Protein AF-A0A6A2YPR5-F1 (afdb_monomer)

Foldseek 3Di:
DDDDDDDDDDDDDDDDDPDDDDDDDDPPPPPDPPPPDPDPVNVPPPPDPDVPVVVVVVVVVVVVVVVVVVVVVVVVVVD

Organism: Hibiscus syriacus (NCBI:txid106335)

Solvent-accessible surface area (backbone atoms only — not comparable to full-atom values): 5703 Å² total; per-residue (Å²): 134,90,81,91,76,92,75,90,78,89,79,86,84,82,88,86,82,86,81,84,76,88,77,88,83,75,82,74,76,84,72,69,90,67,84,79,72,78,54,79,74,74,66,52,96,70,85,67,74,65,89,63,50,68,59,54,51,50,53,49,55,53,48,53,53,52,53,53,50,51,53,53,51,53,62,60,73,77,107

Structure (mmCIF, N/CA/C/O backbone):
data_AF-A0A6A2YPR5-F1
#
_entry.id   AF-A0A6A2YPR5-F1
#
loop_
_atom_site.group_PDB
_atom_site.id
_atom_site.type_symbol
_atom_site.label_atom_id
_atom_site.label_alt_id
_atom_site.label_comp_id
_atom_site.label_asym_id
_atom_site.label_entity_id
_atom_site.label_seq_id
_atom_site.pdbx_PDB_ins_code
_atom_site.Cartn_x
_atom_site.Cartn_y
_atom_site.Cartn_z
_atom_site.occupancy
_atom_site.B_iso_or_equiv
_atom_site.auth_seq_id
_atom_site.auth_comp_id
_atom_site.auth_asym_id
_atom_site.auth_atom_id
_atom_site.pdbx_PDB_model_num
ATOM 1 N N . MET A 1 1 ? 31.698 -28.926 -69.844 1.00 43.69 1 MET A N 1
ATOM 2 C CA . MET A 1 1 ? 32.050 -28.341 -68.528 1.00 43.69 1 MET A CA 1
ATOM 3 C C . MET A 1 1 ? 31.434 -26.949 -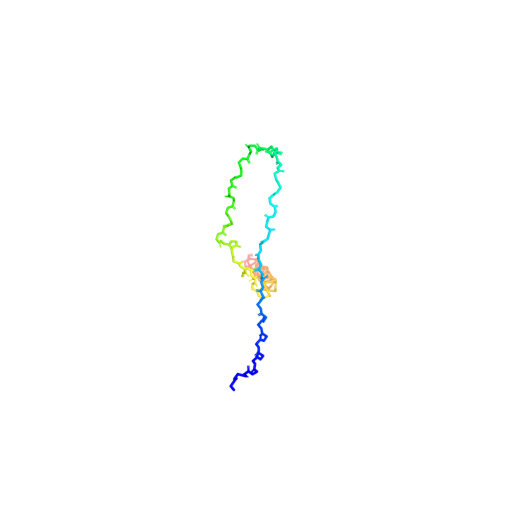68.434 1.00 43.69 1 MET A C 1
ATOM 5 O O . MET A 1 1 ? 31.415 -26.277 -69.451 1.00 43.69 1 MET A O 1
ATOM 9 N N . ALA A 1 2 ? 30.980 -26.560 -67.232 1.00 46.59 2 ALA A N 1
ATOM 10 C CA . ALA A 1 2 ? 30.255 -25.329 -66.853 1.00 46.59 2 ALA A CA 1
ATOM 11 C C . ALA A 1 2 ? 28.760 -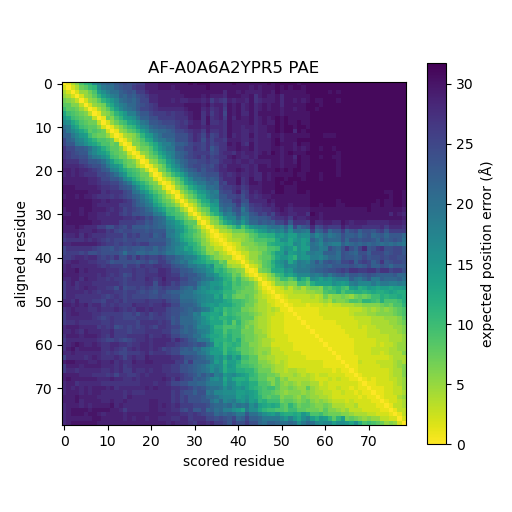25.313 -67.255 1.00 46.59 2 ALA A C 1
ATOM 13 O O . ALA A 1 2 ? 28.440 -25.320 -68.429 1.00 46.59 2 ALA A O 1
ATOM 14 N N . GLY A 1 3 ? 27.757 -25.324 -66.372 1.00 45.31 3 GLY A N 1
ATOM 15 C CA . GLY A 1 3 ? 27.706 -25.147 -64.919 1.00 45.31 3 GLY A CA 1
ATOM 16 C C . GLY A 1 3 ? 26.607 -24.136 -64.582 1.00 45.31 3 GLY A C 1
ATOM 17 O O . GLY A 1 3 ? 26.904 -22.963 -64.392 1.00 45.31 3 GLY A O 1
ATOM 18 N N . ASN A 1 4 ? 25.347 -24.579 -64.528 1.00 52.50 4 ASN A N 1
ATOM 19 C CA . ASN A 1 4 ? 24.200 -23.744 -64.159 1.00 52.50 4 ASN A CA 1
ATOM 20 C C . ASN A 1 4 ? 24.278 -23.378 -62.663 1.00 52.50 4 ASN A C 1
ATOM 22 O O . ASN A 1 4 ? 24.366 -24.272 -61.820 1.00 52.50 4 ASN A O 1
ATOM 26 N N . LYS A 1 5 ? 24.266 -22.086 -62.308 1.00 57.16 5 LYS A N 1
ATOM 27 C CA . LYS A 1 5 ? 24.274 -21.634 -60.904 1.00 57.16 5 LYS A CA 1
ATOM 28 C C . LYS A 1 5 ? 23.301 -20.478 -60.701 1.00 57.16 5 LYS A C 1
ATOM 30 O O . LYS A 1 5 ? 23.641 -19.315 -60.880 1.00 57.16 5 LYS A O 1
ATOM 35 N N . HIS A 1 6 ? 22.104 -20.809 -60.229 1.00 56.28 6 HIS A N 1
ATOM 36 C CA . HIS A 1 6 ? 21.271 -19.854 -59.514 1.00 56.28 6 HIS A CA 1
ATOM 37 C C . HIS A 1 6 ? 21.953 -19.482 -58.192 1.00 56.28 6 HIS A C 1
ATOM 39 O O . HIS A 1 6 ? 22.214 -20.344 -57.350 1.00 56.28 6 HIS A O 1
ATOM 45 N N . LYS A 1 7 ? 22.194 -18.189 -57.980 1.00 56.81 7 LYS A N 1
ATOM 46 C CA . LYS A 1 7 ? 22.402 -17.602 -56.653 1.00 56.81 7 LYS A CA 1
ATOM 47 C C . LYS A 1 7 ? 21.606 -16.299 -56.610 1.00 56.81 7 LYS A C 1
ATOM 49 O O . LYS A 1 7 ? 22.076 -15.261 -57.054 1.00 56.81 7 LYS A O 1
ATOM 54 N N . LYS A 1 8 ? 20.367 -16.366 -56.114 1.00 57.31 8 LYS A N 1
ATOM 55 C CA . LYS A 1 8 ? 19.671 -15.170 -55.628 1.00 57.31 8 LYS A CA 1
ATOM 56 C C 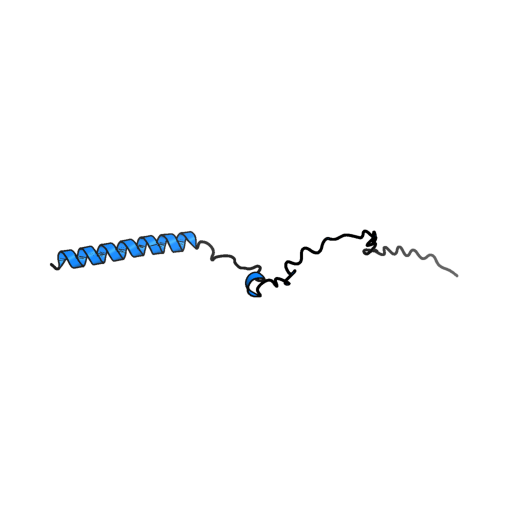. LYS A 1 8 ? 20.348 -14.775 -54.321 1.00 57.31 8 LYS A C 1
ATOM 58 O O . LYS A 1 8 ? 20.298 -15.540 -53.363 1.00 57.31 8 LYS A O 1
ATOM 63 N N . SER A 1 9 ? 20.981 -13.612 -54.288 1.00 64.56 9 SER A N 1
ATOM 64 C CA . SER A 1 9 ? 21.419 -12.985 -53.046 1.00 64.56 9 SER A CA 1
ATOM 65 C C . SER A 1 9 ? 20.548 -11.761 -52.789 1.00 64.56 9 SER A C 1
ATOM 67 O O . SER A 1 9 ? 20.675 -10.749 -53.475 1.00 64.56 9 SER A O 1
ATOM 69 N N . PHE A 1 10 ? 19.641 -11.872 -51.820 1.00 62.41 10 PHE A N 1
ATOM 70 C CA . PHE A 1 10 ? 18.937 -10.732 -51.244 1.00 62.41 10 PHE A CA 1
ATOM 71 C C . PHE A 1 10 ? 19.845 -10.126 -50.174 1.00 62.41 10 PHE A C 1
ATOM 73 O O . PHE A 1 10 ? 19.951 -10.671 -49.079 1.00 62.41 10 PHE A O 1
ATOM 80 N N . PHE A 1 11 ? 20.520 -9.023 -50.494 1.00 59.38 11 PHE A N 1
ATOM 81 C CA . PHE A 1 11 ? 21.214 -8.218 -49.492 1.00 59.38 11 PHE A CA 1
ATOM 82 C C . PHE A 1 11 ? 20.352 -7.005 -49.146 1.00 59.38 11 PHE A C 1
ATOM 84 O O . PHE A 1 11 ? 20.092 -6.133 -49.971 1.00 59.38 11 PHE A O 1
ATOM 91 N N . LEU A 1 12 ? 19.873 -7.006 -47.906 1.00 61.38 12 LEU A N 1
ATOM 92 C CA . LEU A 1 12 ? 19.080 -5.963 -47.275 1.00 61.38 12 LEU A CA 1
ATOM 93 C C . LEU A 1 12 ? 20.015 -4.799 -46.895 1.00 61.38 12 LEU A C 1
ATOM 95 O O . LEU A 1 12 ? 20.697 -4.849 -45.875 1.00 61.38 12 LEU A O 1
ATOM 99 N N . GLY A 1 13 ? 20.090 -3.768 -47.737 1.00 53.91 13 GLY A N 1
ATOM 100 C CA . GLY A 1 13 ? 20.856 -2.551 -47.462 1.00 53.91 13 GLY A CA 1
ATOM 101 C C . GLY A 1 13 ? 20.016 -1.516 -46.720 1.00 53.91 13 GLY A C 1
ATOM 102 O O . GLY A 1 13 ? 19.438 -0.631 -47.345 1.00 53.91 13 GLY A O 1
ATOM 103 N N . PHE A 1 14 ? 19.948 -1.611 -45.392 1.00 59.34 14 PHE A N 1
ATOM 104 C CA . PHE A 1 14 ? 19.528 -0.488 -44.553 1.00 59.34 14 PHE A CA 1
ATOM 105 C C . PHE A 1 14 ? 20.744 0.392 -44.222 1.00 59.34 14 PHE A C 1
ATOM 107 O O . PHE A 1 14 ? 21.791 -0.127 -43.848 1.00 59.34 14 PHE A O 1
ATOM 114 N N . PHE A 1 15 ? 20.526 1.713 -44.288 1.00 61.00 15 PHE A N 1
ATOM 115 C CA . PHE A 1 15 ? 21.235 2.818 -43.619 1.00 61.00 15 PHE A CA 1
ATOM 116 C C . PHE A 1 15 ? 22.054 3.837 -44.449 1.00 61.00 15 PHE A C 1
ATOM 118 O O . PHE A 1 15 ? 23.099 3.556 -45.020 1.00 61.00 15 PHE A O 1
ATOM 125 N N . LYS A 1 16 ? 21.597 5.092 -44.260 1.00 56.53 16 LYS A N 1
ATOM 126 C CA . LYS A 1 16 ? 22.249 6.419 -44.317 1.00 56.53 16 LYS A CA 1
ATOM 127 C C . LYS A 1 16 ? 22.268 7.194 -45.640 1.00 56.53 16 LYS A C 1
ATOM 129 O O . LYS A 1 16 ? 23.203 7.120 -46.420 1.00 56.53 16 LYS A O 1
ATOM 134 N N . ALA A 1 17 ? 21.355 8.165 -45.713 1.00 56.00 17 ALA A N 1
ATOM 135 C CA . ALA A 1 17 ? 21.638 9.475 -46.298 1.00 56.00 17 ALA A CA 1
ATOM 136 C C . ALA A 1 17 ? 21.124 10.580 -45.354 1.00 56.00 17 ALA A C 1
ATOM 138 O O . ALA A 1 17 ? 19.972 11.000 -45.432 1.00 56.00 17 ALA A O 1
ATOM 139 N N . LYS A 1 18 ? 21.968 11.052 -44.423 1.00 57.78 18 LYS A N 1
ATOM 140 C CA . LYS A 1 18 ? 21.692 12.292 -43.679 1.00 57.78 18 LYS A CA 1
ATOM 141 C C . LYS A 1 18 ? 22.128 13.448 -44.582 1.00 57.78 18 LYS A C 1
ATOM 143 O O . LYS A 1 18 ? 23.307 13.777 -44.649 1.00 57.78 18 LYS A O 1
ATOM 148 N N . LYS A 1 19 ? 21.184 14.007 -45.342 1.00 50.03 19 LYS A N 1
ATOM 149 C CA . LYS A 1 19 ? 21.411 15.183 -46.192 1.00 50.03 19 LYS A CA 1
ATOM 150 C C . LYS A 1 19 ? 21.633 16.399 -45.290 1.00 50.03 19 LYS A C 1
ATOM 152 O O . LYS A 1 19 ? 20.681 16.926 -44.724 1.00 50.03 19 LYS A O 1
ATOM 157 N N . GLY A 1 20 ? 22.885 16.821 -45.125 1.00 55.16 20 GLY A N 1
ATOM 158 C CA . GLY A 1 20 ? 23.206 18.095 -44.488 1.00 55.16 20 GLY A CA 1
ATOM 159 C C . GLY A 1 20 ? 22.740 19.244 -45.380 1.00 55.16 20 GLY A C 1
ATOM 160 O O . GLY A 1 20 ? 23.221 19.380 -46.503 1.00 55.16 20 GLY A O 1
ATOM 161 N N . ARG A 1 21 ? 21.790 20.057 -44.907 1.00 49.91 21 ARG A N 1
ATOM 162 C CA . ARG A 1 21 ? 21.529 21.381 -45.482 1.00 49.91 21 ARG A CA 1
ATOM 163 C C . ARG A 1 21 ? 22.020 22.427 -44.495 1.00 49.91 21 ARG A C 1
ATOM 165 O O . ARG A 1 21 ? 21.503 22.550 -43.393 1.00 49.91 21 ARG A O 1
ATOM 172 N N . ASN A 1 22 ? 23.068 23.102 -44.946 1.00 49.75 22 ASN A N 1
ATOM 173 C CA . ASN A 1 22 ? 23.611 24.355 -44.458 1.00 49.75 22 ASN A CA 1
ATOM 174 C C . ASN A 1 22 ? 22.496 25.393 -44.220 1.00 49.75 22 ASN A C 1
ATOM 176 O O . ASN A 1 22 ? 21.592 25.516 -45.048 1.00 49.75 22 ASN A O 1
ATOM 180 N N . GLY A 1 23 ? 22.588 26.130 -43.116 1.00 45.03 23 GLY A N 1
ATOM 181 C CA . GLY A 1 23 ? 21.662 27.191 -42.733 1.00 45.03 23 GLY A CA 1
ATOM 182 C C . GLY A 1 23 ? 22.133 27.843 -41.439 1.00 45.03 23 GLY A C 1
ATOM 183 O O . GLY A 1 23 ? 21.829 27.359 -40.355 1.00 45.03 23 GLY A O 1
ATOM 184 N N . TYR A 1 24 ? 22.940 28.891 -41.585 1.00 50.88 24 TYR A N 1
ATOM 185 C CA . TYR A 1 24 ? 23.366 29.797 -40.522 1.00 50.88 24 TYR A CA 1
ATOM 186 C C . TYR A 1 24 ? 22.165 30.409 -39.777 1.00 50.88 24 TYR A C 1
ATOM 188 O O . TYR A 1 24 ? 21.094 30.571 -40.359 1.00 50.88 24 TYR A O 1
ATOM 196 N N . ASN A 1 25 ? 22.420 30.819 -38.529 1.00 51.31 25 ASN A N 1
ATOM 197 C CA . ASN A 1 25 ? 21.530 31.488 -37.569 1.00 51.31 25 ASN A CA 1
ATOM 198 C C . ASN A 1 25 ? 20.647 30.546 -36.748 1.00 51.31 25 ASN A C 1
ATOM 200 O O . ASN A 1 25 ? 19.427 30.510 -36.881 1.00 51.31 25 ASN A O 1
ATOM 204 N N . LYS A 1 26 ? 21.285 29.812 -35.833 1.00 52.16 26 LYS A N 1
ATOM 205 C CA . LYS A 1 26 ? 20.624 29.451 -34.584 1.00 52.16 26 LYS A CA 1
ATOM 206 C C . LYS A 1 26 ? 21.111 30.457 -33.554 1.00 52.16 26 LYS A C 1
ATOM 208 O O . LYS A 1 26 ? 22.260 30.386 -33.135 1.00 52.16 26 LYS A O 1
ATOM 213 N N . GLU A 1 27 ? 20.269 31.441 -33.267 1.00 51.72 27 GLU A N 1
ATOM 214 C CA . GLU A 1 27 ? 20.402 32.312 -32.105 1.00 51.72 27 GLU A CA 1
ATOM 215 C C . GLU A 1 27 ? 20.600 31.392 -30.896 1.00 51.72 27 GLU A C 1
ATOM 217 O O . GLU A 1 27 ? 19.711 30.630 -30.511 1.00 51.72 27 GLU A O 1
ATOM 222 N N . GLU A 1 28 ? 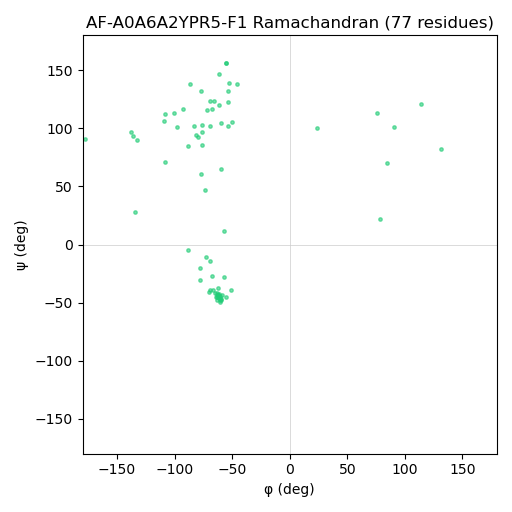21.835 31.331 -30.401 1.00 52.44 28 GLU A N 1
ATOM 223 C CA . GLU A 1 28 ? 22.134 30.644 -29.157 1.00 52.44 28 GLU A CA 1
ATOM 224 C C . GLU A 1 28 ? 21.654 31.559 -28.041 1.00 52.44 28 GLU A C 1
ATOM 226 O O . GLU A 1 28 ? 22.409 32.378 -27.517 1.00 52.44 28 GLU A O 1
ATOM 231 N N . ASP A 1 29 ? 20.368 31.435 -27.712 1.00 54.09 29 ASP A N 1
ATOM 232 C CA . ASP A 1 29 ? 19.839 31.908 -26.443 1.00 54.09 29 ASP A CA 1
ATOM 233 C C . ASP A 1 29 ? 20.690 31.280 -25.339 1.00 54.09 29 ASP A C 1
ATOM 235 O O . ASP A 1 29 ? 20.606 30.089 -25.020 1.00 54.09 29 ASP A O 1
ATOM 239 N N . ALA A 1 30 ? 21.587 32.109 -24.812 1.00 56.44 30 ALA A N 1
ATOM 240 C CA . ALA A 1 30 ? 22.645 31.789 -23.873 1.00 56.44 30 ALA A CA 1
ATOM 241 C C . ALA A 1 30 ? 22.108 31.538 -22.454 1.00 56.44 30 ALA A C 1
ATOM 243 O O . ALA A 1 30 ? 22.655 32.021 -21.463 1.00 56.44 30 ALA A O 1
ATOM 244 N N . TRP A 1 31 ? 21.057 30.731 -22.333 1.00 55.06 31 TRP A N 1
ATOM 245 C CA . TRP A 1 31 ? 20.663 30.095 -21.082 1.00 55.06 31 TRP A CA 1
ATOM 246 C C . TRP A 1 31 ? 20.971 28.616 -21.169 1.00 55.06 31 TRP A C 1
ATOM 248 O O . TRP A 1 31 ? 20.092 27.772 -21.289 1.00 55.06 31 TRP A O 1
ATOM 258 N N . GLY A 1 32 ? 22.281 28.360 -21.131 1.00 58.38 32 GLY A N 1
ATOM 259 C CA . GLY A 1 32 ? 22.935 27.093 -20.848 1.00 58.38 32 GLY A CA 1
ATOM 260 C C . GLY A 1 32 ? 22.089 25.862 -21.125 1.00 58.38 32 GLY A C 1
ATOM 261 O O . GLY A 1 32 ? 21.335 25.417 -20.259 1.00 58.38 32 GLY A O 1
ATOM 262 N N . THR A 1 33 ? 22.336 25.236 -22.272 1.00 62.25 33 THR A N 1
ATOM 263 C CA . THR A 1 33 ? 22.062 23.818 -22.522 1.00 62.25 33 THR A CA 1
ATOM 264 C C . THR A 1 33 ? 22.852 22.958 -21.527 1.00 62.25 33 THR A C 1
ATOM 266 O O . THR A 1 33 ? 23.781 22.235 -21.893 1.00 62.25 33 THR A O 1
ATOM 269 N N . ARG A 1 34 ? 22.548 23.062 -20.229 1.00 70.00 34 ARG A N 1
ATOM 270 C CA . ARG A 1 34 ? 23.013 22.109 -19.234 1.00 70.00 34 ARG A CA 1
ATOM 271 C C . ARG A 1 34 ? 22.418 20.783 -19.660 1.00 70.00 34 ARG A C 1
ATOM 273 O O . ARG A 1 34 ? 21.205 20.654 -19.794 1.00 70.00 34 ARG A O 1
ATOM 280 N N . LYS A 1 35 ? 23.291 19.818 -19.936 1.00 72.62 35 LYS A N 1
ATOM 281 C CA . LYS A 1 35 ? 22.872 18.446 -20.191 1.00 72.62 35 LYS A CA 1
ATOM 282 C C . LYS A 1 35 ? 22.153 17.966 -18.933 1.00 72.62 35 LYS A C 1
ATOM 284 O O . LYS A 1 35 ? 22.795 17.731 -17.914 1.00 72.62 35 LYS A O 1
ATOM 289 N N . VAL A 1 36 ? 20.828 17.902 -18.999 1.00 75.50 36 VAL A N 1
ATOM 290 C CA . VAL A 1 36 ? 20.008 17.249 -17.983 1.00 75.50 36 VAL A CA 1
ATOM 291 C C . VAL A 1 36 ? 20.159 15.758 -18.246 1.00 75.50 36 VAL A C 1
ATOM 293 O O . VAL A 1 36 ? 19.645 15.245 -19.239 1.00 75.50 36 VAL A O 1
ATOM 296 N N . TYR A 1 37 ? 20.963 15.089 -17.426 1.00 78.75 37 TYR A N 1
ATOM 297 C CA . TYR A 1 37 ? 21.036 13.634 -17.443 1.00 78.75 37 TYR A CA 1
ATOM 298 C C . TYR A 1 37 ? 19.799 13.097 -16.715 1.00 78.75 37 TYR A C 1
ATOM 300 O O . TYR A 1 37 ? 19.501 13.604 -15.631 1.00 78.75 37 TYR A O 1
ATOM 308 N N . PRO A 1 38 ? 19.073 12.120 -17.290 1.00 73.94 38 PRO A N 1
ATOM 309 C CA . PRO A 1 38 ? 18.060 11.385 -16.541 1.00 73.94 38 PRO A CA 1
ATOM 310 C C . PRO A 1 38 ? 18.689 10.834 -15.260 1.00 73.94 38 PRO A C 1
ATOM 312 O O . PRO A 1 38 ? 19.839 10.385 -15.297 1.00 73.94 38 PRO A O 1
ATOM 315 N N . SER A 1 39 ? 17.974 10.889 -14.136 1.00 75.88 39 SER A N 1
ATOM 316 C CA . SER A 1 39 ? 18.432 10.194 -12.935 1.00 75.88 39 SER A CA 1
ATOM 317 C C . SER A 1 39 ? 18.496 8.690 -13.233 1.00 75.88 39 SER A C 1
ATOM 319 O O . SER A 1 39 ? 17.704 8.161 -14.013 1.00 75.88 39 SER A O 1
ATOM 321 N N . GLU A 1 40 ? 19.443 7.976 -12.625 1.00 70.00 40 GLU A N 1
ATOM 322 C CA . GLU A 1 40 ? 19.520 6.509 -12.749 1.00 70.00 40 GLU A CA 1
ATOM 323 C C . GLU A 1 40 ? 18.204 5.847 -12.295 1.00 70.00 40 GLU A C 1
ATOM 325 O O . GLU A 1 40 ? 17.800 4.806 -12.807 1.00 70.00 40 GLU A O 1
ATOM 330 N N . GLU A 1 41 ? 17.490 6.502 -11.382 1.00 67.19 41 GLU A N 1
ATOM 331 C CA . GLU A 1 41 ? 16.184 6.108 -10.858 1.00 67.19 41 GLU A CA 1
ATOM 332 C C . GLU A 1 41 ? 15.078 6.181 -11.932 1.00 67.19 41 GLU A C 1
ATOM 334 O O . GLU A 1 41 ? 14.267 5.255 -12.034 1.00 67.19 41 GLU A O 1
ATOM 339 N N . ASP A 1 42 ? 15.108 7.203 -12.800 1.00 63.97 42 ASP A N 1
ATOM 340 C CA . ASP A 1 42 ? 14.193 7.380 -13.944 1.00 63.97 42 ASP A CA 1
ATOM 341 C C . ASP A 1 42 ? 14.424 6.352 -15.066 1.00 63.97 42 ASP A C 1
ATOM 343 O O . ASP A 1 42 ? 13.581 6.182 -15.951 1.00 63.97 42 ASP A O 1
ATOM 347 N N . SER A 1 43 ? 15.547 5.624 -15.047 1.00 63.00 43 SER A N 1
ATOM 348 C CA . SER A 1 43 ? 15.814 4.544 -16.010 1.00 63.00 43 SER A CA 1
ATOM 349 C C . SER A 1 43 ? 14.967 3.289 -15.753 1.00 63.00 43 SER A C 1
ATOM 351 O O . SER A 1 43 ? 14.910 2.366 -16.580 1.00 63.00 43 SER A O 1
ATOM 353 N N . THR A 1 44 ? 14.281 3.238 -14.609 1.00 65.56 44 THR A N 1
ATOM 354 C CA . THR A 1 44 ? 13.561 2.047 -14.179 1.00 65.56 44 THR A CA 1
ATOM 355 C C . THR A 1 44 ? 12.223 1.947 -14.907 1.00 65.56 44 THR A C 1
ATOM 357 O O . THR A 1 44 ? 11.184 2.389 -14.434 1.00 65.56 44 THR A 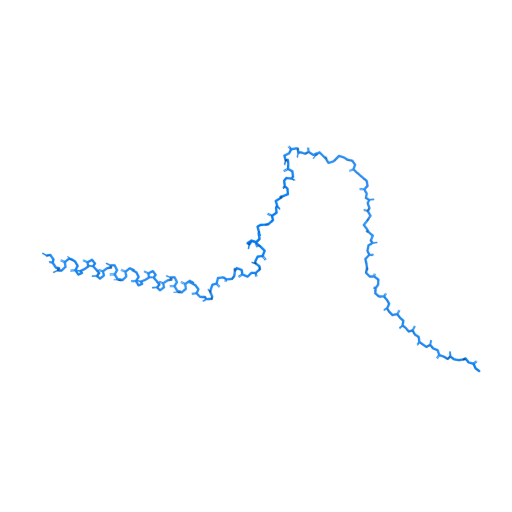O 1
ATOM 360 N N . SER A 1 45 ? 12.214 1.242 -16.037 1.00 64.50 45 SER A N 1
ATOM 361 C CA . SER A 1 45 ? 11.015 0.788 -16.778 1.00 64.50 45 SER A CA 1
ATOM 362 C C . SER A 1 45 ? 10.023 -0.084 -15.970 1.00 64.50 45 SER A C 1
ATOM 364 O O . SER A 1 45 ? 9.135 -0.717 -16.538 1.00 64.50 45 SER A O 1
ATOM 366 N N . ARG A 1 46 ? 10.180 -0.168 -14.645 1.00 67.31 46 ARG A N 1
ATOM 367 C CA . ARG A 1 46 ? 9.480 -1.091 -13.746 1.00 67.31 46 ARG A CA 1
ATOM 368 C C . ARG A 1 46 ? 8.947 -0.419 -12.483 1.00 67.31 46 ARG A C 1
ATOM 370 O O . ARG A 1 46 ? 8.778 -1.097 -11.474 1.00 67.31 46 ARG A O 1
ATOM 377 N N . VAL A 1 47 ? 8.638 0.877 -12.522 1.00 70.00 47 VAL A N 1
ATOM 378 C CA . VAL A 1 47 ? 7.864 1.516 -11.442 1.00 70.00 47 VAL A CA 1
ATOM 379 C C . VAL A 1 47 ? 6.383 1.140 -11.584 1.00 70.00 47 VAL A C 1
ATOM 381 O O . VAL A 1 47 ? 5.516 1.974 -11.823 1.00 70.00 47 VAL A O 1
ATOM 384 N N . VAL A 1 48 ? 6.090 -0.158 -11.517 1.00 76.88 48 VAL A N 1
ATOM 385 C CA . VAL A 1 48 ? 4.719 -0.663 -11.451 1.00 76.88 48 VAL A CA 1
ATOM 386 C C . VAL A 1 48 ? 4.402 -0.818 -9.974 1.00 76.88 48 VAL A C 1
ATOM 388 O O . VAL A 1 48 ? 5.061 -1.588 -9.276 1.00 76.88 48 VAL A O 1
ATOM 391 N N . ALA A 1 49 ? 3.425 -0.049 -9.492 1.00 81.56 49 ALA A N 1
ATOM 392 C CA . ALA A 1 49 ? 2.931 -0.184 -8.129 1.00 81.56 49 ALA A CA 1
ATOM 393 C C . ALA A 1 49 ? 2.476 -1.627 -7.861 1.00 81.56 49 ALA A C 1
ATOM 395 O O . ALA A 1 49 ? 2.112 -2.362 -8.784 1.00 81.56 49 ALA A O 1
ATOM 396 N N . GLU A 1 50 ? 2.471 -2.032 -6.590 1.00 85.12 50 GLU A N 1
ATOM 397 C CA . GLU A 1 50 ? 1.970 -3.355 -6.230 1.00 85.12 50 GLU A CA 1
ATOM 398 C C . GLU A 1 50 ? 0.548 -3.566 -6.779 1.00 85.12 50 GLU A C 1
ATOM 400 O O . GLU A 1 50 ? -0.322 -2.705 -6.588 1.00 85.12 50 GLU A O 1
ATOM 405 N N . PRO A 1 51 ? 0.268 -4.710 -7.427 1.00 89.88 51 PRO A N 1
ATOM 406 C CA . PRO A 1 51 ? -1.079 -5.023 -7.876 1.00 89.88 51 PRO A CA 1
ATOM 407 C C . PRO A 1 51 ? -2.082 -4.918 -6.719 1.00 89.88 51 PRO A C 1
ATOM 409 O O . PRO A 1 51 ? -1.945 -5.583 -5.690 1.00 89.88 51 PRO A O 1
ATOM 412 N N . GLY A 1 52 ? -3.098 -4.068 -6.884 1.00 92.62 52 GLY A N 1
ATOM 413 C CA . GLY A 1 52 ? -4.146 -3.864 -5.879 1.00 92.62 52 GLY A CA 1
ATOM 414 C C . GLY A 1 52 ? -3.759 -2.975 -4.692 1.00 92.62 52 GLY A C 1
ATOM 415 O O . GLY A 1 52 ? -4.408 -3.071 -3.646 1.00 92.62 52 GLY A O 1
ATOM 416 N N . ILE A 1 53 ? -2.743 -2.114 -4.830 1.00 95.12 53 ILE A N 1
ATOM 417 C CA . ILE A 1 53 ? -2.323 -1.163 -3.787 1.00 95.12 53 ILE A CA 1
ATOM 418 C C . ILE A 1 53 ? -3.485 -0.324 -3.230 1.00 95.12 53 ILE A C 1
ATOM 420 O O . ILE A 1 53 ? -3.597 -0.177 -2.016 1.00 95.12 53 ILE A O 1
ATOM 424 N N . ASP A 1 54 ? -4.425 0.106 -4.073 1.00 94.88 54 ASP A N 1
ATOM 425 C CA . ASP A 1 54 ? -5.586 0.908 -3.659 1.00 94.88 54 ASP A CA 1
ATOM 426 C C . ASP A 1 54 ? -6.496 0.160 -2.678 1.00 94.88 54 ASP A C 1
ATOM 428 O O . ASP A 1 54 ? -7.009 0.731 -1.711 1.00 94.88 54 ASP A O 1
ATOM 432 N N . ARG A 1 55 ? -6.667 -1.154 -2.882 1.00 96.00 55 ARG A N 1
ATOM 433 C CA . ARG A 1 55 ? -7.463 -2.005 -1.989 1.00 96.00 55 ARG A CA 1
ATOM 434 C C . ARG A 1 55 ? -6.760 -2.188 -0.647 1.00 96.00 55 ARG A C 1
ATOM 436 O O . ARG A 1 55 ? -7.422 -2.143 0.389 1.00 96.00 55 ARG A O 1
ATOM 443 N N . LYS A 1 56 ? -5.436 -2.376 -0.659 1.00 96.00 56 LYS A N 1
ATOM 444 C CA . LYS A 1 56 ? -4.630 -2.468 0.569 1.00 96.00 56 LYS A CA 1
ATOM 445 C C . LYS A 1 56 ? -4.672 -1.154 1.350 1.00 96.00 56 LYS A C 1
ATOM 447 O O . LYS A 1 56 ? -4.907 -1.178 2.555 1.00 96.00 56 LYS A O 1
ATOM 452 N N . ALA A 1 57 ? -4.515 -0.026 0.661 1.00 96.81 57 ALA A N 1
ATOM 453 C CA . ALA A 1 57 ? -4.585 1.303 1.256 1.00 96.81 57 ALA A C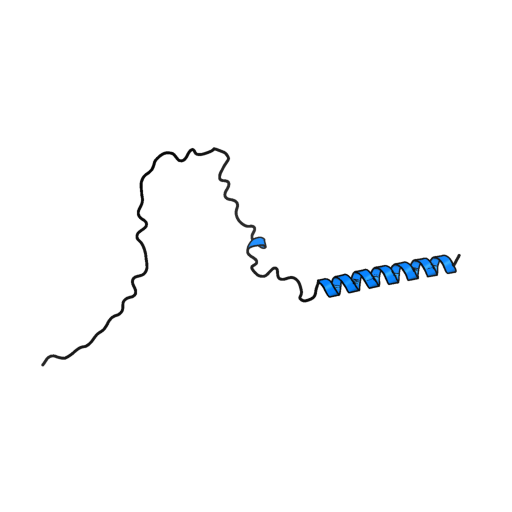A 1
ATOM 454 C C . ALA A 1 57 ? -5.962 1.564 1.880 1.00 96.81 57 ALA A C 1
ATOM 456 O O . ALA A 1 57 ? -6.054 1.969 3.036 1.00 96.81 57 ALA A O 1
ATOM 457 N N . SER A 1 58 ? -7.036 1.242 1.155 1.00 97.69 58 SER A N 1
ATOM 458 C CA . SER A 1 58 ? -8.406 1.401 1.656 1.00 97.69 58 SER A CA 1
ATOM 459 C C . SER A 1 58 ? -8.664 0.555 2.908 1.00 97.69 58 SER A C 1
ATOM 461 O O . SER A 1 58 ? -9.221 1.054 3.884 1.00 97.69 58 SER A O 1
ATOM 463 N N . ALA A 1 59 ? -8.219 -0.707 2.913 1.00 97.44 59 ALA A N 1
ATOM 464 C CA . ALA A 1 59 ? -8.337 -1.583 4.079 1.00 97.44 59 ALA A CA 1
ATOM 465 C C . ALA A 1 59 ? -7.539 -1.057 5.283 1.00 97.44 59 ALA A C 1
ATOM 467 O O . ALA A 1 59 ? -8.036 -1.078 6.408 1.00 97.44 59 ALA A O 1
ATOM 468 N N . PHE A 1 60 ? -6.325 -0.549 5.049 1.00 96.88 60 PHE A N 1
ATOM 469 C CA . PHE A 1 60 ? -5.503 0.055 6.094 1.00 96.88 60 PHE A CA 1
ATOM 470 C C . PHE A 1 60 ? -6.191 1.270 6.726 1.00 96.88 60 PHE A C 1
ATOM 472 O O . PHE A 1 60 ? -6.311 1.329 7.947 1.00 96.88 60 PHE A O 1
ATOM 479 N N . ILE A 1 61 ? -6.690 2.201 5.907 1.00 97.56 61 ILE A N 1
ATOM 480 C CA . ILE A 1 61 ? -7.378 3.411 6.380 1.00 97.56 61 ILE A CA 1
ATOM 481 C C . ILE A 1 61 ? -8.615 3.036 7.207 1.00 97.56 61 ILE A C 1
ATOM 483 O O . ILE A 1 61 ? -8.792 3.545 8.313 1.00 97.56 61 ILE A O 1
ATOM 487 N N . ALA A 1 62 ? -9.441 2.108 6.716 1.00 97.44 62 ALA A N 1
ATOM 488 C CA . ALA A 1 62 ? -10.633 1.659 7.434 1.00 97.44 62 ALA A CA 1
ATOM 489 C C . ALA A 1 62 ? -10.288 1.051 8.804 1.00 97.44 62 ALA A C 1
ATOM 491 O O . ALA A 1 62 ? -10.875 1.435 9.81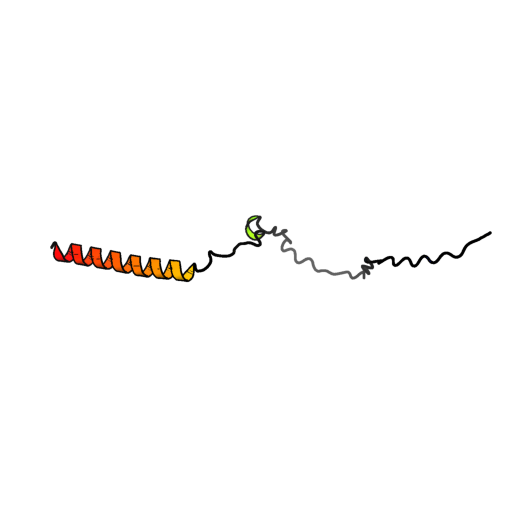8 1.00 97.44 62 ALA A O 1
ATOM 492 N N . ASN A 1 63 ? -9.298 0.154 8.843 1.00 96.81 63 ASN A N 1
ATOM 493 C CA . ASN A 1 63 ? -8.850 -0.473 10.085 1.00 96.81 63 ASN A CA 1
ATOM 494 C C . ASN A 1 63 ? -8.276 0.557 11.060 1.00 96.81 63 ASN A C 1
ATOM 496 O O . ASN A 1 63 ? -8.623 0.527 12.235 1.00 96.81 63 ASN A O 1
ATOM 500 N N . PHE A 1 64 ? -7.455 1.492 10.576 1.00 97.12 64 PHE A N 1
ATOM 501 C CA . PHE A 1 64 ? -6.865 2.548 11.398 1.00 97.12 64 PHE A CA 1
ATOM 502 C C . PHE A 1 64 ? -7.929 3.412 12.084 1.00 97.12 64 PHE A C 1
ATOM 504 O O . PHE A 1 64 ? -7.814 3.733 13.267 1.00 97.12 64 PHE A O 1
ATOM 511 N N . HIS A 1 65 ? -8.987 3.783 11.359 1.00 96.56 65 HIS A N 1
ATOM 512 C CA . HIS A 1 65 ? -10.086 4.537 11.954 1.00 96.56 65 HIS A CA 1
ATOM 513 C C . HIS A 1 65 ? -10.890 3.694 12.947 1.00 96.56 65 HIS A C 1
ATOM 515 O O . HIS A 1 65 ? -11.249 4.199 14.009 1.00 96.56 65 HIS A O 1
ATOM 521 N N 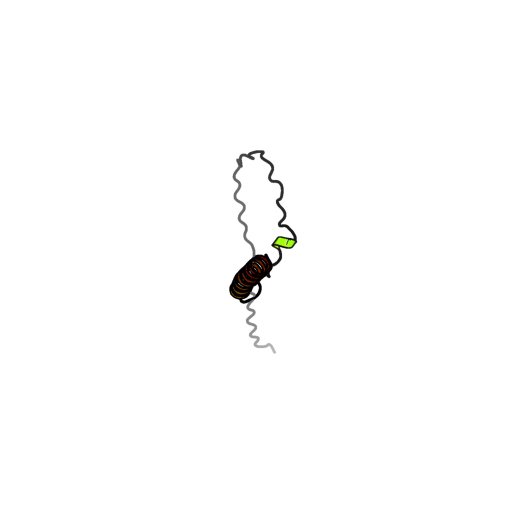. ALA A 1 66 ? -11.134 2.415 12.653 1.00 94.62 66 ALA A N 1
ATOM 522 C CA . ALA A 1 66 ? -11.844 1.522 13.564 1.00 94.62 66 ALA A CA 1
ATOM 523 C C . ALA A 1 66 ? -11.088 1.317 14.891 1.00 94.62 66 ALA A C 1
ATOM 525 O O . ALA A 1 66 ? -11.693 1.439 15.957 1.00 94.62 66 ALA A O 1
ATOM 526 N N . THR A 1 67 ? -9.773 1.075 14.843 1.00 94.94 67 THR A N 1
ATOM 527 C CA . THR A 1 67 ? -8.950 0.904 16.053 1.00 94.94 67 THR A CA 1
ATOM 528 C C . THR A 1 67 ? -8.926 2.182 16.886 1.00 94.94 67 THR A C 1
ATOM 530 O O . THR A 1 67 ? -9.233 2.139 18.075 1.00 94.94 67 THR A O 1
ATOM 533 N N . ARG A 1 68 ? -8.691 3.339 16.253 1.00 93.69 68 ARG A N 1
ATOM 534 C CA . ARG A 1 68 ? -8.732 4.656 16.914 1.00 93.69 68 ARG A CA 1
ATOM 535 C C . ARG A 1 68 ? -10.058 4.920 17.623 1.00 93.69 68 ARG A C 1
ATOM 537 O O . ARG A 1 68 ? -10.062 5.417 18.744 1.00 93.69 68 ARG A O 1
ATOM 544 N N . LEU A 1 69 ? -11.182 4.616 16.975 1.00 91.81 69 LEU A N 1
ATOM 545 C CA . LEU A 1 69 ? -12.501 4.797 17.581 1.00 91.81 69 LEU A CA 1
ATOM 546 C C . LEU A 1 69 ? -12.695 3.868 18.780 1.00 91.81 69 LEU A C 1
ATOM 548 O O . LEU A 1 69 ? -13.197 4.316 19.806 1.00 91.81 69 LEU A O 1
ATOM 552 N N . SER A 1 70 ? -12.266 2.606 18.675 1.00 92.06 70 SER A N 1
ATOM 553 C CA . SER A 1 70 ? -12.350 1.668 19.797 1.00 92.06 70 SER A CA 1
ATOM 554 C C . SER A 1 70 ? -11.524 2.127 20.999 1.00 92.06 70 SER A C 1
ATOM 556 O O . SER A 1 70 ? -12.046 2.124 22.107 1.00 92.06 70 SER A O 1
ATOM 558 N N . GLU A 1 71 ? -10.302 2.622 20.777 1.00 90.75 71 GLU A N 1
ATOM 559 C CA . GLU A 1 71 ? -9.431 3.162 21.828 1.00 90.75 71 GLU A CA 1
ATOM 560 C C . GLU A 1 71 ? -10.088 4.353 22.539 1.00 90.75 71 GLU A C 1
ATOM 562 O O . GLU A 1 71 ? -10.162 4.388 23.766 1.00 90.75 71 GLU A O 1
ATOM 567 N N . ILE A 1 72 ? -10.638 5.306 21.778 1.00 91.44 72 ILE A N 1
ATOM 568 C CA . ILE A 1 72 ? -11.325 6.476 22.344 1.00 91.44 72 ILE A CA 1
ATOM 569 C C . ILE A 1 72 ? -12.526 6.045 23.192 1.00 91.44 72 ILE A C 1
ATOM 571 O O . ILE A 1 72 ? -12.687 6.534 24.308 1.00 91.44 72 ILE A O 1
ATOM 575 N N . ILE A 1 73 ? -13.346 5.118 22.690 1.00 91.56 73 ILE A N 1
ATOM 576 C CA . ILE A 1 73 ? -14.516 4.609 23.417 1.00 91.56 73 ILE A CA 1
ATOM 577 C C . ILE A 1 73 ? -14.082 3.906 24.706 1.00 91.56 73 ILE A C 1
ATOM 579 O O . ILE A 1 73 ? -14.679 4.146 25.754 1.00 91.56 73 ILE A O 1
ATOM 583 N N . THR A 1 74 ? -13.031 3.081 24.662 1.00 91.00 74 THR A N 1
ATOM 584 C CA . THR A 1 74 ? -12.507 2.423 25.868 1.00 91.00 74 THR A CA 1
ATOM 585 C C . THR A 1 74 ? -12.002 3.436 26.895 1.00 91.00 74 THR A C 1
ATOM 587 O O . THR A 1 74 ? -12.370 3.341 28.060 1.00 91.00 74 THR A O 1
ATOM 590 N N . MET A 1 75 ? -11.276 4.477 26.471 1.00 88.62 75 MET A N 1
ATOM 591 C CA . MET A 1 75 ? -10.793 5.529 27.376 1.00 88.62 75 MET A CA 1
ATOM 592 C C . MET A 1 75 ? -11.923 6.398 27.954 1.00 88.62 75 MET A C 1
ATOM 594 O O . MET A 1 75 ? -11.774 6.966 29.035 1.00 88.62 75 MET A O 1
ATOM 598 N N . GLN A 1 76 ? -13.046 6.530 27.245 1.00 83.19 76 GLN A N 1
ATOM 599 C CA . GLN A 1 76 ? -14.238 7.219 27.749 1.00 83.19 76 GLN A CA 1
ATOM 600 C C . GLN A 1 76 ? -15.045 6.367 28.732 1.00 83.19 76 GLN A C 1
ATOM 602 O O . GLN A 1 76 ? -15.677 6.930 29.613 1.00 83.19 76 GLN A O 1
ATOM 607 N N . ALA A 1 77 ? -15.039 5.041 28.582 1.00 81.00 77 ALA A N 1
ATOM 608 C CA . ALA A 1 77 ? -15.74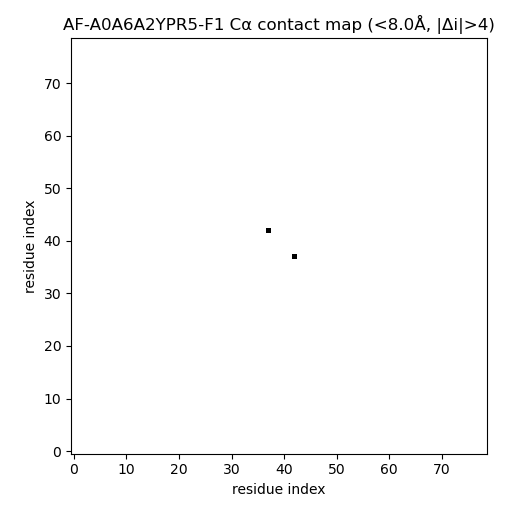8 4.126 29.477 1.00 81.00 77 ALA A CA 1
ATOM 609 C C . ALA A 1 77 ? -15.015 3.888 30.811 1.00 81.00 77 ALA A C 1
ATOM 611 O O . ALA A 1 77 ? -15.632 3.439 31.775 1.00 81.00 77 ALA A O 1
ATOM 612 N N . GLU A 1 78 ? -13.709 4.158 30.857 1.00 76.31 78 GLU A N 1
ATOM 613 C CA . GLU A 1 78 ? -12.867 4.023 32.053 1.00 76.31 78 GLU A CA 1
ATOM 614 C C . GLU A 1 78 ? -12.820 5.291 32.935 1.00 76.31 78 GLU A C 1
ATOM 616 O O . GLU A 1 78 ? -12.238 5.243 34.019 1.00 76.31 78 GLU A O 1
ATOM 621 N N . ASN A 1 79 ? -13.437 6.402 32.505 1.00 61.06 79 ASN A N 1
ATOM 622 C CA . ASN A 1 79 ? -13.598 7.644 33.284 1.00 61.06 79 ASN A CA 1
ATOM 623 C C . ASN A 1 79 ? -15.032 7.806 33.800 1.00 61.06 79 ASN A C 1
ATOM 625 O O . ASN A 1 79 ? -15.185 8.388 34.898 1.00 61.06 79 ASN A O 1
#

Mean predicted aligned error: 19.74 Å

Secondary structure (DSSP, 8-state):
------------------------------S-----PPPTGGG-TT-PPPTTHHHHHHHHHHHHHHHHHHHHHHHHHT-

Radius of gyration: 34.64 Å; Cα contacts (8 Å, |Δi|>4): 1; chains: 1; bounding box: 48×61×102 Å

pLDDT: mean 71.96, std 17.63, range [43.69, 97.69]

Sequence (79 aa):
MAGNKHKKSFFLGFFKAKKGRNGYNKEEDAWGTRKVYPSEEDSTSRVVAEPGIDRKASAFIANFHATRLSEIITMQAEN